Protein AF-A0A9E0YF60-F1 (afdb_monomer)

Radius of gyration: 13.96 Å; Cα contacts (8 Å, |Δi|>4): 276; chains: 1; bounding box: 31×28×38 Å

Structure (mmCIF, N/CA/C/O backbone):
data_AF-A0A9E0YF60-F1
#
_entry.id   AF-A0A9E0YF60-F1
#
loop_
_atom_site.group_PDB
_atom_site.id
_atom_site.type_symbol
_atom_site.label_atom_id
_atom_site.label_alt_id
_atom_site.label_comp_id
_atom_site.label_asym_id
_atom_site.label_entity_id
_atom_site.label_seq_id
_atom_site.pdbx_PDB_ins_code
_atom_site.Cartn_x
_atom_site.Cartn_y
_atom_site.Cartn_z
_atom_site.occupancy
_atom_site.B_iso_or_equiv
_atom_site.auth_seq_id
_atom_site.auth_comp_id
_atom_site.auth_asym_id
_atom_site.auth_atom_id
_atom_site.pdbx_PDB_model_num
ATOM 1 N N . MET A 1 1 ? -14.966 11.064 9.253 1.00 63.34 1 MET A N 1
ATOM 2 C CA . MET A 1 1 ? -14.346 10.489 8.038 1.00 63.34 1 MET A CA 1
ATOM 3 C C . MET A 1 1 ? -13.860 9.100 8.420 1.00 63.34 1 MET A C 1
ATOM 5 O O . MET A 1 1 ? -13.210 9.020 9.453 1.00 63.34 1 MET A O 1
ATOM 9 N N . SER A 1 2 ? -14.225 8.041 7.686 1.00 86.00 2 SER A N 1
ATOM 10 C CA . SER A 1 2 ? -13.851 6.658 8.055 1.00 86.00 2 SER A CA 1
ATOM 11 C C . SER A 1 2 ? -12.332 6.509 8.191 1.00 86.00 2 SER A C 1
ATOM 13 O O . SER A 1 2 ? -11.587 7.106 7.401 1.00 86.00 2 SER A O 1
ATOM 15 N N . VAL A 1 3 ? -11.879 5.724 9.174 1.00 89.25 3 VAL A N 1
ATOM 16 C CA . VAL A 1 3 ? -10.466 5.348 9.362 1.00 89.25 3 VAL A CA 1
ATOM 17 C C . VAL A 1 3 ? -9.889 4.782 8.071 1.00 89.25 3 VAL A C 1
ATOM 19 O O . VAL A 1 3 ? -8.776 5.128 7.691 1.00 89.25 3 VAL A O 1
ATOM 22 N N . TRP A 1 4 ? -10.674 4.019 7.320 1.00 87.56 4 TRP A N 1
ATOM 23 C CA . TRP A 1 4 ? -10.233 3.401 6.078 1.00 87.56 4 TRP A CA 1
ATOM 24 C C . TRP A 1 4 ? -9.909 4.394 4.965 1.00 87.56 4 TRP A C 1
ATOM 26 O O . TRP A 1 4 ? -8.954 4.191 4.219 1.00 87.56 4 TRP A O 1
ATOM 36 N N . ASN A 1 5 ? -10.627 5.517 4.891 1.00 87.31 5 ASN A N 1
ATOM 37 C CA . ASN A 1 5 ? -10.272 6.585 3.955 1.00 87.31 5 ASN A CA 1
ATOM 38 C C . ASN A 1 5 ? -8.946 7.245 4.345 1.00 87.31 5 ASN A C 1
ATOM 40 O O . ASN A 1 5 ? -8.146 7.576 3.473 1.00 87.31 5 ASN A O 1
ATOM 44 N N . GLN A 1 6 ? -8.700 7.416 5.645 1.00 90.88 6 GLN A N 1
ATOM 45 C CA . GLN A 1 6 ? -7.452 7.991 6.146 1.00 90.88 6 GLN A CA 1
ATOM 46 C C . GLN A 1 6 ? -6.277 7.032 5.931 1.00 90.88 6 GLN A C 1
ATOM 48 O O . GLN A 1 6 ? -5.216 7.459 5.480 1.00 90.88 6 GLN A O 1
ATOM 53 N N . VAL A 1 7 ? -6.491 5.735 6.173 1.00 91.00 7 VAL A N 1
ATOM 54 C CA . VAL A 1 7 ? -5.539 4.660 5.873 1.00 91.00 7 VAL A CA 1
ATOM 55 C C . VAL A 1 7 ? -5.183 4.661 4.392 1.00 91.00 7 VAL A C 1
ATOM 57 O O . VAL A 1 7 ? -4.004 4.681 4.053 1.00 91.00 7 VAL A O 1
ATOM 60 N N . LEU A 1 8 ? -6.187 4.697 3.511 1.00 89.12 8 LEU A N 1
ATOM 61 C CA . LEU A 1 8 ? -5.981 4.705 2.066 1.00 89.12 8 LEU A CA 1
ATOM 62 C C . LEU A 1 8 ? -5.173 5.928 1.616 1.00 89.12 8 LEU A C 1
ATOM 64 O O . LEU A 1 8 ? -4.225 5.789 0.849 1.00 89.12 8 LEU A O 1
ATOM 68 N N . GLN A 1 9 ? -5.525 7.119 2.103 1.00 89.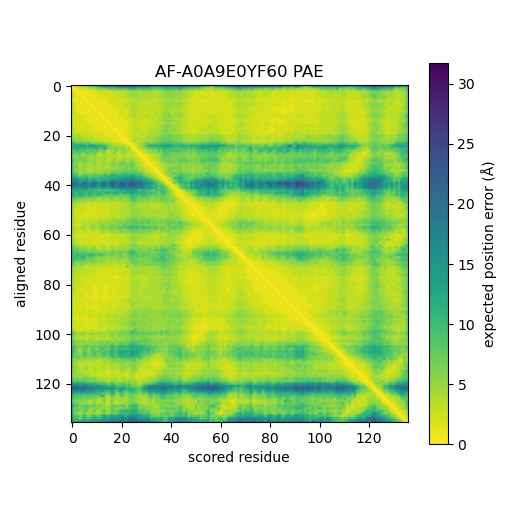50 9 GLN A N 1
ATOM 69 C CA . GLN A 1 9 ? -4.818 8.357 1.768 1.00 89.50 9 GLN A CA 1
ATOM 70 C C . GLN A 1 9 ? -3.368 8.345 2.258 1.00 89.50 9 GLN A C 1
ATOM 72 O O . GLN A 1 9 ? -2.470 8.728 1.509 1.00 89.50 9 GLN A O 1
ATOM 77 N N . ALA A 1 10 ? -3.135 7.900 3.495 1.00 92.38 10 ALA A N 1
ATOM 78 C CA . ALA A 1 10 ? -1.797 7.794 4.065 1.00 92.38 10 ALA A CA 1
ATOM 79 C C . ALA A 1 10 ? -0.946 6.772 3.300 1.00 92.38 10 ALA A C 1
ATOM 81 O O . ALA A 1 10 ? 0.174 7.093 2.911 1.00 92.38 10 ALA A O 1
ATOM 82 N N . ALA A 1 11 ? -1.499 5.590 3.012 1.00 91.88 11 ALA A N 1
ATOM 83 C CA . ALA A 1 11 ? -0.814 4.549 2.251 1.00 91.88 11 ALA A CA 1
ATOM 84 C C . ALA A 1 11 ? -0.485 4.999 0.825 1.00 91.88 11 ALA A C 1
ATOM 86 O O . ALA A 1 11 ? 0.607 4.746 0.324 1.00 91.88 11 ALA A O 1
ATOM 87 N N . HIS A 1 12 ? -1.406 5.717 0.182 1.00 89.56 12 HIS A N 1
ATOM 88 C CA . HIS A 1 12 ? -1.220 6.185 -1.186 1.00 89.56 12 HIS A CA 1
ATOM 89 C C . HIS A 1 12 ? -0.155 7.276 -1.266 1.00 89.56 12 HIS A C 1
ATOM 91 O O . HIS A 1 12 ? 0.723 7.204 -2.119 1.00 89.56 12 HIS A O 1
ATOM 97 N N . SER A 1 13 ? -0.182 8.239 -0.340 1.00 90.31 13 SER A N 1
ATOM 98 C CA . SER A 1 13 ? 0.870 9.254 -0.228 1.00 90.31 13 SER A CA 1
ATOM 99 C C . SER A 1 13 ? 2.232 8.607 0.027 1.00 90.31 13 SER A C 1
ATOM 101 O O . SER A 1 13 ? 3.187 8.889 -0.684 1.00 90.31 13 SER A O 1
ATOM 103 N N . ALA A 1 14 ? 2.299 7.679 0.985 1.00 92.44 14 ALA A N 1
ATOM 104 C CA . ALA A 1 14 ? 3.524 6.971 1.332 1.00 92.44 14 ALA A CA 1
ATOM 105 C C . ALA A 1 14 ? 4.101 6.166 0.158 1.00 92.44 14 ALA A C 1
ATOM 107 O O . ALA A 1 14 ? 5.320 6.103 0.003 1.00 92.44 14 ALA A O 1
ATOM 108 N N . LEU A 1 15 ? 3.239 5.558 -0.662 1.00 91.25 15 LEU A N 1
ATOM 109 C CA . LEU A 1 15 ? 3.657 4.850 -1.865 1.00 91.25 15 LEU A CA 1
ATOM 110 C C . LEU A 1 15 ? 4.188 5.816 -2.929 1.00 91.25 15 LEU A C 1
ATOM 112 O O . LEU A 1 15 ? 5.240 5.547 -3.494 1.00 91.25 15 LEU A O 1
ATOM 116 N N . ILE A 1 16 ? 3.512 6.942 -3.177 1.00 90.06 16 ILE A N 1
ATOM 117 C CA . ILE A 1 16 ? 3.999 7.971 -4.112 1.00 90.06 16 ILE A CA 1
ATOM 118 C C . ILE A 1 16 ? 5.386 8.464 -3.692 1.00 90.06 16 ILE A C 1
ATOM 120 O O . ILE A 1 16 ? 6.283 8.532 -4.528 1.00 90.06 16 ILE A O 1
ATOM 124 N N . ASP A 1 17 ? 5.576 8.769 -2.408 1.00 91.31 17 ASP A N 1
ATOM 125 C CA . ASP A 1 17 ? 6.857 9.248 -1.885 1.00 91.31 17 ASP A CA 1
ATOM 126 C C . ASP A 1 17 ? 7.956 8.188 -2.038 1.00 91.31 17 ASP A C 1
ATOM 128 O O . ASP A 1 17 ? 9.056 8.492 -2.497 1.00 91.31 17 ASP A O 1
ATOM 132 N N . GLU A 1 18 ? 7.653 6.926 -1.719 1.00 92.44 18 GLU A N 1
ATOM 133 C CA . GLU A 1 18 ? 8.595 5.819 -1.901 1.00 92.44 18 GLU A CA 1
ATOM 134 C C . GLU A 1 18 ? 8.973 5.615 -3.375 1.00 92.44 18 GLU A C 1
ATOM 136 O O . GLU A 1 18 ? 10.144 5.411 -3.689 1.00 92.44 18 GLU A O 1
ATOM 141 N N . LEU A 1 19 ? 8.004 5.694 -4.291 1.00 89.88 19 LEU A N 1
ATOM 142 C CA . LEU A 1 19 ? 8.259 5.542 -5.722 1.00 89.88 19 LEU A CA 1
ATOM 143 C C . LEU A 1 19 ? 9.036 6.737 -6.292 1.00 89.88 19 LEU A C 1
ATOM 145 O O . LEU A 1 19 ? 9.944 6.520 -7.087 1.00 89.88 19 LEU A O 1
ATOM 149 N N . ASN A 1 20 ? 8.748 7.967 -5.859 1.00 89.25 20 ASN A N 1
ATOM 150 C CA . ASN A 1 20 ? 9.496 9.164 -6.264 1.00 89.25 20 ASN A CA 1
ATOM 151 C C . ASN A 1 20 ? 10.959 9.110 -5.811 1.00 89.25 20 ASN A C 1
ATOM 153 O O . ASN A 1 20 ? 11.855 9.481 -6.564 1.00 89.25 20 ASN A O 1
ATOM 157 N N . GLU A 1 21 ? 11.221 8.645 -4.587 1.00 89.50 21 GLU A N 1
ATOM 158 C CA . GLU A 1 21 ? 12.592 8.503 -4.088 1.00 89.50 21 GLU A CA 1
ATOM 159 C C . GLU A 1 21 ? 13.349 7.370 -4.790 1.00 89.50 21 GLU A C 1
ATOM 161 O O . GLU A 1 21 ? 14.546 7.489 -5.056 1.00 89.50 21 GLU A O 1
ATOM 166 N N . ARG A 1 22 ? 12.660 6.267 -5.103 1.00 87.00 22 ARG A N 1
ATOM 167 C CA . ARG A 1 22 ? 13.263 5.095 -5.746 1.00 87.00 22 ARG A CA 1
ATOM 168 C C . ARG A 1 22 ? 13.495 5.284 -7.244 1.00 87.00 22 ARG A C 1
ATOM 170 O O . ARG A 1 22 ? 14.485 4.779 -7.774 1.00 87.00 22 ARG A O 1
ATOM 177 N N . PHE A 1 23 ? 12.600 6.004 -7.913 1.00 85.75 23 PHE A N 1
ATOM 178 C CA . PHE A 1 23 ? 12.590 6.214 -9.359 1.00 85.75 23 PHE A CA 1
ATOM 179 C C . PHE A 1 23 ? 12.567 7.714 -9.709 1.00 85.75 23 PHE A C 1
ATOM 181 O O . PHE A 1 23 ? 11.656 8.177 -10.391 1.00 85.75 23 PHE A O 1
ATOM 188 N N . PRO A 1 24 ? 13.573 8.503 -9.284 1.00 79.94 24 PRO A N 1
ATOM 189 C CA . PRO A 1 24 ? 13.528 9.966 -9.384 1.00 79.94 24 PRO A CA 1
ATOM 190 C C . PRO A 1 24 ? 13.572 10.502 -10.823 1.00 79.94 24 PRO A C 1
ATOM 192 O O . PRO A 1 24 ? 13.206 11.649 -11.066 1.00 79.94 24 PRO A O 1
ATOM 195 N N . ALA A 1 25 ? 14.052 9.697 -11.775 1.00 74.69 25 ALA A N 1
ATOM 196 C CA . ALA A 1 25 ? 14.119 10.056 -13.192 1.00 74.69 25 ALA A CA 1
ATOM 197 C C . ALA A 1 25 ? 12.871 9.628 -13.982 1.00 74.69 25 ALA A C 1
ATOM 199 O O . ALA A 1 25 ? 12.695 10.063 -15.120 1.00 74.69 25 ALA A O 1
ATOM 200 N N . ASP A 1 26 ? 12.028 8.769 -13.404 1.00 80.00 26 ASP A N 1
ATOM 201 C CA . ASP A 1 26 ? 10.882 8.192 -14.091 1.00 80.00 26 ASP A CA 1
ATOM 202 C C . ASP A 1 26 ? 9.618 9.008 -13.775 1.00 80.00 26 ASP A C 1
ATOM 204 O O . ASP A 1 26 ? 9.403 9.480 -12.656 1.00 80.00 26 ASP A O 1
ATOM 208 N N . LYS A 1 27 ? 8.754 9.200 -14.776 1.00 79.81 27 LYS A N 1
ATOM 209 C CA . LYS A 1 27 ? 7.525 9.976 -14.589 1.00 79.81 27 LYS A CA 1
ATOM 210 C C . LYS A 1 27 ? 6.466 9.106 -13.912 1.00 79.81 27 LYS A C 1
ATOM 212 O O . LYS A 1 27 ? 6.006 8.127 -14.504 1.00 79.81 27 LYS A O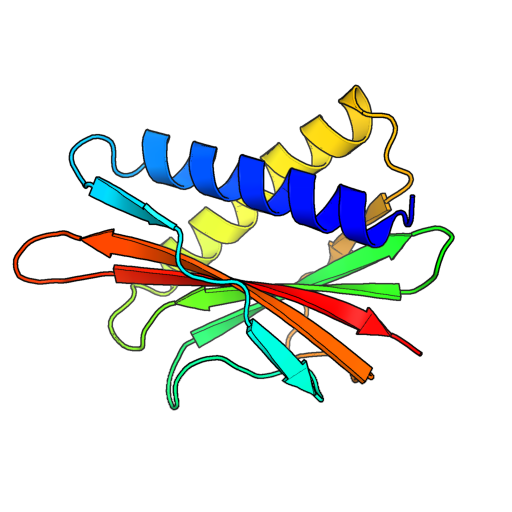 1
ATOM 217 N N . LEU A 1 28 ? 6.041 9.507 -12.712 1.00 81.56 28 LEU A N 1
ATOM 218 C CA . LEU A 1 28 ? 4.872 8.932 -12.046 1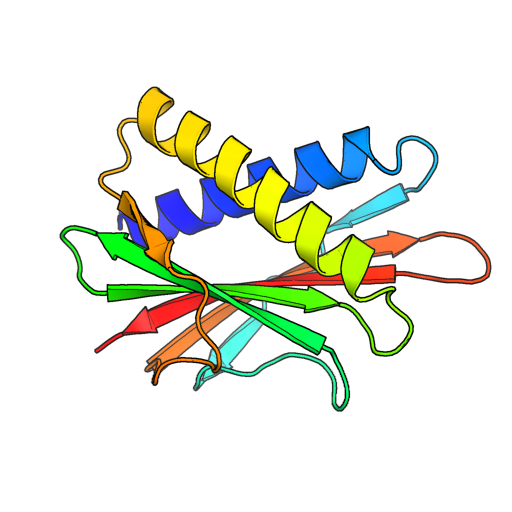.00 81.56 28 LEU A CA 1
ATOM 219 C C . LEU A 1 28 ? 3.578 9.503 -12.636 1.00 81.56 28 LEU A C 1
ATOM 221 O O . LEU A 1 28 ? 3.399 10.718 -12.738 1.00 81.56 28 LEU A O 1
ATOM 225 N N . GLU A 1 29 ? 2.645 8.624 -12.977 1.00 83.38 29 GLU A N 1
ATOM 226 C CA . GLU A 1 29 ? 1.296 8.971 -13.402 1.00 83.38 29 GLU A CA 1
ATOM 227 C C . GLU A 1 29 ? 0.273 8.304 -12.486 1.00 83.38 29 GLU A C 1
ATOM 229 O O . GLU A 1 29 ? 0.269 7.089 -12.296 1.00 83.38 29 GLU A O 1
ATOM 234 N N . LEU A 1 30 ? -0.615 9.117 -11.916 1.00 82.31 30 LEU A N 1
ATOM 235 C CA . LEU A 1 30 ? -1.716 8.634 -11.091 1.00 82.31 30 LEU A CA 1
ATOM 236 C C . LEU A 1 30 ? -2.870 8.233 -12.005 1.00 82.31 30 LEU A C 1
ATOM 238 O O . LEU A 1 30 ? -3.406 9.065 -12.742 1.00 82.31 30 LEU A O 1
ATOM 242 N N . GLY A 1 31 ? -3.254 6.962 -11.967 1.00 77.25 31 GLY A N 1
ATOM 243 C CA . GLY A 1 31 ? -4.439 6.497 -12.669 1.00 77.25 31 GLY A CA 1
ATOM 244 C C . GLY A 1 31 ? -5.715 6.728 -11.855 1.00 77.25 31 GLY A C 1
ATOM 245 O O . GLY A 1 31 ? -5.700 7.154 -10.699 1.00 77.25 31 GLY A O 1
ATOM 246 N N . LEU A 1 32 ? -6.858 6.434 -12.475 1.00 78.69 32 LEU A N 1
ATOM 247 C CA . LEU A 1 32 ? -8.157 6.591 -11.825 1.00 78.69 32 LEU A CA 1
ATOM 248 C C . LEU A 1 32 ? -8.403 5.477 -10.793 1.00 78.69 32 LEU A C 1
ATOM 250 O O . LEU A 1 32 ? -8.152 4.308 -11.104 1.00 78.69 32 LEU A O 1
ATOM 254 N N . PRO A 1 33 ? -8.953 5.803 -9.606 1.00 80.75 33 PRO A N 1
ATOM 255 C CA . PRO A 1 33 ? -9.362 4.804 -8.630 1.00 80.75 33 PRO A CA 1
ATOM 256 C C . PRO A 1 33 ? -10.353 3.798 -9.223 1.00 80.75 33 PRO A C 1
ATOM 258 O O . PRO A 1 33 ? -11.353 4.191 -9.827 1.00 80.75 33 PRO A O 1
ATOM 261 N N . LYS A 1 34 ? -10.123 2.504 -8.999 1.00 81.38 34 LYS A N 1
ATOM 262 C CA . LYS A 1 34 ? -11.028 1.426 -9.417 1.00 81.38 34 LYS A CA 1
ATOM 263 C C . LYS A 1 34 ? -11.625 0.764 -8.182 1.00 81.38 34 LYS A C 1
ATOM 265 O O . LYS A 1 34 ? -10.900 0.303 -7.305 1.00 81.38 34 LYS A O 1
ATOM 270 N N . ARG A 1 35 ? -12.954 0.709 -8.101 1.00 79.44 35 ARG A N 1
ATOM 271 C CA . ARG A 1 35 ? -13.659 -0.060 -7.066 1.00 79.44 35 ARG A CA 1
ATOM 272 C C . ARG A 1 35 ? -14.013 -1.419 -7.640 1.00 79.44 35 ARG A C 1
ATOM 274 O O . ARG A 1 35 ? -14.627 -1.477 -8.701 1.00 79.44 35 ARG A O 1
ATOM 281 N N . VAL A 1 36 ? -13.607 -2.479 -6.955 1.00 74.25 36 VAL A N 1
ATOM 282 C CA . VAL A 1 36 ? -13.824 -3.857 -7.400 1.00 74.25 36 VAL A CA 1
ATOM 283 C C . VAL A 1 36 ? -14.406 -4.657 -6.238 1.00 74.25 36 VAL A C 1
ATOM 285 O O . VAL A 1 36 ? -14.016 -4.457 -5.082 1.00 74.25 36 VAL A O 1
ATOM 288 N N . GLU A 1 37 ? -15.370 -5.525 -6.540 1.00 70.19 37 GLU A N 1
ATOM 289 C CA . GLU A 1 37 ? -15.893 -6.499 -5.582 1.00 70.19 37 GLU A CA 1
ATOM 290 C C . GLU A 1 37 ? -14.858 -7.598 -5.328 1.00 70.19 37 GLU A C 1
ATOM 292 O O . GLU A 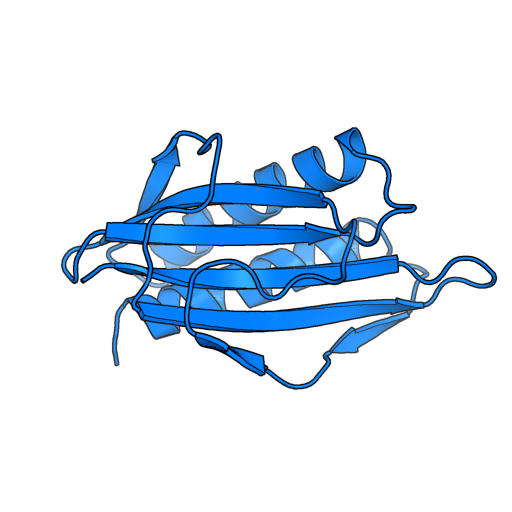1 37 ? -14.166 -8.050 -6.241 1.00 70.19 37 GLU A O 1
ATOM 297 N N . GLY A 1 38 ? -14.747 -8.041 -4.078 1.00 64.44 38 GLY A N 1
ATOM 298 C CA . GLY A 1 38 ? -13.736 -9.021 -3.700 1.00 64.44 38 GLY A CA 1
ATOM 299 C C . GLY A 1 38 ? -12.333 -8.425 -3.563 1.00 64.44 38 GLY A C 1
ATOM 300 O O . GLY A 1 38 ? -12.127 -7.210 -3.555 1.00 64.44 38 GLY A O 1
ATOM 301 N N . ALA A 1 39 ? -11.354 -9.308 -3.386 1.00 57.66 39 ALA A N 1
ATOM 302 C CA . ALA A 1 39 ? -10.016 -8.954 -2.920 1.00 57.66 39 ALA A CA 1
ATOM 303 C C . ALA A 1 39 ? -8.944 -8.898 -4.028 1.00 57.66 39 ALA A C 1
ATOM 305 O O . ALA A 1 39 ? -7.789 -8.569 -3.755 1.00 57.66 39 ALA A O 1
ATOM 306 N N . VAL A 1 40 ? -9.308 -9.213 -5.279 1.00 62.19 40 VAL A N 1
ATOM 307 C CA . VAL A 1 40 ? -8.369 -9.312 -6.405 1.00 62.19 40 VAL A CA 1
ATOM 308 C C . VAL A 1 40 ? -8.907 -8.529 -7.603 1.00 62.19 40 VAL A C 1
ATOM 310 O O . VAL A 1 40 ? -9.904 -8.909 -8.203 1.00 62.19 40 VAL A O 1
ATOM 313 N N . GLY A 1 41 ? -8.236 -7.426 -7.942 1.00 55.47 41 GLY A N 1
ATOM 314 C CA . GLY A 1 41 ? -8.492 -6.611 -9.137 1.00 55.47 41 GLY A CA 1
ATOM 315 C C . GLY A 1 41 ? -7.223 -6.317 -9.943 1.00 55.47 41 GLY A C 1
ATOM 316 O O . GLY A 1 41 ? -7.235 -5.429 -10.791 1.00 55.47 41 GLY A O 1
ATOM 317 N N . ALA A 1 42 ? -6.134 -7.036 -9.656 1.00 60.41 42 ALA A N 1
ATOM 318 C CA . ALA A 1 42 ? -4.890 -6.926 -10.404 1.00 60.41 42 ALA A CA 1
ATOM 319 C C . ALA A 1 42 ? -5.021 -7.641 -11.761 1.00 60.41 42 ALA A C 1
ATOM 321 O O . ALA A 1 42 ? -5.812 -8.576 -11.905 1.00 60.41 42 ALA A O 1
ATOM 322 N N . GLU A 1 43 ? -4.252 -7.195 -12.754 1.00 65.50 43 GLU A N 1
ATOM 323 C CA . GLU A 1 43 ? -4.163 -7.835 -14.071 1.00 65.50 43 GLU A CA 1
ATOM 324 C C . GLU A 1 43 ? -3.934 -9.355 -13.944 1.00 65.50 43 GLU A C 1
ATOM 326 O O . GLU A 1 43 ? -3.269 -9.825 -13.019 1.00 65.50 43 GLU A O 1
ATOM 331 N N . SER A 1 44 ? -4.474 -10.151 -14.873 1.00 65.00 44 SER A N 1
ATOM 332 C CA . SER A 1 44 ? -4.231 -11.598 -14.880 1.00 65.00 44 SER A CA 1
ATOM 333 C C . SER A 1 44 ? -2.726 -11.884 -14.948 1.00 65.00 44 SER A C 1
ATOM 335 O O . SER A 1 44 ? -2.059 -11.493 -15.901 1.00 65.00 44 SER A O 1
ATOM 337 N N . GLY A 1 45 ? -2.191 -12.582 -13.943 1.00 71.19 45 GLY A N 1
ATOM 338 C CA . GLY A 1 45 ? -0.755 -12.866 -13.821 1.00 71.19 45 GLY A CA 1
ATOM 339 C C . GLY A 1 45 ? 0.052 -11.810 -13.055 1.00 71.19 45 GLY A C 1
ATOM 340 O O . GLY A 1 45 ? 1.252 -12.003 -12.854 1.00 71.19 45 GLY A O 1
ATOM 341 N N . ALA A 1 46 ? -0.579 -10.731 -12.584 1.00 77.00 46 ALA A N 1
ATOM 342 C CA . ALA A 1 46 ? 0.047 -9.778 -11.678 1.00 77.00 46 ALA A CA 1
ATOM 343 C C . ALA A 1 46 ? 0.370 -10.436 -10.333 1.00 77.00 46 ALA A C 1
ATOM 345 O O . ALA A 1 46 ? -0.413 -11.213 -9.775 1.00 77.00 46 ALA A O 1
ATOM 346 N N . ARG A 1 47 ? 1.532 -10.092 -9.778 1.00 80.56 47 ARG A N 1
ATOM 347 C CA . ARG A 1 47 ? 1.902 -10.527 -8.433 1.00 80.56 47 ARG A CA 1
ATOM 348 C C . ARG A 1 47 ? 1.304 -9.556 -7.431 1.00 80.56 47 ARG A C 1
ATOM 350 O O . ARG A 1 47 ? 1.544 -8.358 -7.534 1.00 80.56 47 ARG A O 1
ATOM 357 N N . VAL A 1 48 ? 0.581 -10.084 -6.447 1.00 85.94 48 VAL A N 1
ATOM 358 C CA . VAL A 1 48 ? -0.052 -9.299 -5.382 1.00 85.94 48 VAL A CA 1
ATOM 359 C C . VAL A 1 48 ? 0.538 -9.697 -4.036 1.00 85.94 48 VAL A C 1
ATOM 361 O O . VAL A 1 48 ? 0.645 -10.882 -3.721 1.00 85.94 48 VAL A O 1
ATOM 364 N N . LEU A 1 49 ? 0.939 -8.703 -3.252 1.00 89.62 49 LEU A N 1
ATOM 365 C CA . LEU A 1 49 ? 1.410 -8.852 -1.883 1.00 89.62 49 LEU A CA 1
ATOM 366 C C . LEU A 1 49 ? 0.376 -8.261 -0.933 1.00 89.62 49 LEU A C 1
ATOM 368 O O . LEU A 1 49 ? -0.158 -7.189 -1.203 1.00 89.62 49 LEU A O 1
ATOM 372 N N . PHE A 1 50 ? 0.125 -8.935 0.187 1.00 88.75 50 PHE A N 1
ATOM 373 C CA . PHE A 1 50 ? -0.912 -8.549 1.139 1.00 88.75 50 PHE A CA 1
ATOM 374 C C . PHE A 1 50 ? -0.327 -8.290 2.526 1.00 88.75 50 PHE A C 1
ATOM 376 O O . PHE A 1 50 ? 0.581 -8.989 2.989 1.00 88.75 50 PHE A O 1
ATOM 383 N N . ARG A 1 51 ? -0.886 -7.301 3.218 1.00 91.81 51 ARG A N 1
ATOM 384 C CA . ARG A 1 51 ? -0.536 -6.931 4.587 1.00 91.81 51 ARG A CA 1
ATOM 385 C C . ARG A 1 51 ? -1.811 -6.690 5.381 1.00 91.81 51 ARG A C 1
ATOM 387 O O . ARG A 1 51 ? -2.671 -5.934 4.945 1.00 91.81 51 ARG A O 1
ATOM 394 N N . GLU A 1 52 ? -1.925 -7.314 6.545 1.00 92.12 52 GLU A N 1
ATOM 395 C CA . GLU A 1 52 ? -3.049 -7.073 7.451 1.00 92.12 52 GLU A CA 1
ATOM 396 C C . GLU A 1 52 ? -3.067 -5.611 7.924 1.00 92.12 52 GLU A C 1
ATOM 398 O O . GLU A 1 52 ? -2.012 -5.037 8.204 1.00 92.12 52 GLU A O 1
ATOM 403 N N . VAL A 1 53 ? -4.259 -5.024 8.046 1.00 91.31 53 VAL A N 1
ATOM 404 C CA . VAL A 1 53 ? -4.478 -3.715 8.672 1.00 91.31 53 VAL A CA 1
ATOM 405 C C . VAL A 1 53 ? -5.553 -3.863 9.742 1.00 91.31 53 VAL A C 1
ATOM 407 O O . VAL A 1 53 ? -6.658 -4.327 9.467 1.00 91.31 53 VAL A O 1
ATOM 410 N N . LYS A 1 54 ? -5.242 -3.454 10.969 1.00 91.00 54 LYS A N 1
ATOM 411 C CA . LYS A 1 54 ? -6.172 -3.471 12.103 1.00 91.00 54 LYS A CA 1
ATOM 412 C C . LYS A 1 54 ? -6.613 -2.053 12.412 1.00 91.00 54 LYS A C 1
ATOM 414 O O . LYS A 1 54 ? -5.761 -1.172 12.484 1.00 91.00 54 LYS A O 1
ATOM 419 N N . SER A 1 55 ? -7.907 -1.850 12.630 1.00 90.81 55 SER A N 1
ATOM 420 C CA . SER A 1 55 ? -8.469 -0.588 13.114 1.00 90.81 55 SER A CA 1
ATOM 421 C C . SER A 1 55 ? -9.626 -0.835 14.083 1.00 90.81 55 SER A C 1
ATOM 423 O O . SER A 1 55 ? -10.118 -1.960 14.206 1.00 90.81 55 SER A O 1
ATOM 425 N N . ASN A 1 56 ? -10.096 0.226 14.738 1.00 87.06 56 ASN A N 1
ATOM 426 C CA . ASN A 1 56 ? -11.318 0.189 15.545 1.00 87.06 56 ASN A CA 1
ATOM 427 C C . ASN A 1 56 ? -12.602 -0.050 14.717 1.00 87.06 56 ASN A C 1
ATOM 429 O O . ASN A 1 56 ? -13.596 -0.521 15.264 1.00 87.06 56 ASN A O 1
ATOM 433 N N . GLU A 1 57 ? -12.576 0.222 13.408 1.00 87.38 57 GLU A N 1
ATOM 434 C CA . GLU A 1 57 ? -13.673 -0.019 12.461 1.00 87.38 57 GLU A CA 1
ATOM 435 C C . GLU A 1 57 ? -13.670 -1.463 11.916 1.00 87.38 57 GLU A C 1
ATOM 437 O O . GLU A 1 57 ? -14.547 -1.823 11.132 1.00 87.38 57 GLU A O 1
ATOM 442 N N . GLY A 1 58 ? -12.705 -2.298 12.322 1.00 84.25 58 GLY A N 1
ATOM 443 C CA . GLY A 1 58 ? -12.612 -3.712 11.958 1.00 84.25 58 GLY A CA 1
ATOM 444 C C . GLY A 1 58 ? -11.270 -4.107 11.342 1.00 84.25 58 GLY A C 1
ATOM 445 O O . GLY A 1 58 ? -10.296 -3.346 11.337 1.00 84.25 58 GLY A O 1
ATOM 446 N N . ALA A 1 59 ? -11.223 -5.332 10.816 1.00 84.25 59 ALA A N 1
ATOM 447 C CA . ALA A 1 59 ? -10.069 -5.845 10.091 1.00 84.25 59 ALA A CA 1
ATOM 448 C C . ALA A 1 59 ? -10.141 -5.464 8.607 1.00 84.25 59 ALA A C 1
ATOM 450 O O . ALA A 1 59 ? -11.192 -5.518 7.966 1.00 84.25 59 ALA A O 1
ATOM 451 N N . GLY A 1 60 ? -8.990 -5.116 8.055 1.00 88.38 60 GLY A N 1
ATOM 452 C CA . GLY A 1 60 ? -8.797 -4.855 6.642 1.00 88.38 60 GLY A CA 1
ATOM 453 C C . GLY A 1 60 ? -7.450 -5.391 6.188 1.00 88.38 60 GLY A C 1
ATOM 454 O O . GLY A 1 60 ? -6.714 -6.047 6.932 1.00 88.38 60 GLY A O 1
ATOM 455 N N . PHE A 1 61 ? -7.110 -5.104 4.945 1.00 89.06 61 PHE A N 1
ATOM 456 C CA . PHE A 1 61 ? -5.800 -5.417 4.406 1.00 89.06 61 PHE A CA 1
ATOM 457 C C . PHE A 1 61 ? -5.387 -4.382 3.376 1.00 89.06 61 PHE A C 1
ATOM 459 O O . PHE A 1 61 ? -6.210 -3.826 2.651 1.00 89.06 61 PHE A O 1
ATOM 466 N N . LEU A 1 62 ? -4.084 -4.172 3.286 1.00 89.88 62 LEU A N 1
ATOM 467 C CA . LEU A 1 62 ? -3.448 -3.485 2.183 1.00 89.88 62 LEU A CA 1
ATOM 468 C C . LEU A 1 62 ? -2.953 -4.539 1.193 1.00 89.88 62 LEU A C 1
ATOM 470 O O . LEU A 1 62 ? -2.343 -5.533 1.589 1.00 89.88 62 LEU A O 1
ATOM 474 N N . ALA A 1 63 ? -3.208 -4.318 -0.085 1.00 88.50 63 ALA A N 1
ATOM 475 C CA . ALA A 1 63 ? -2.642 -5.084 -1.177 1.00 88.50 63 ALA A CA 1
ATOM 476 C C . ALA A 1 63 ? -1.751 -4.169 -2.021 1.00 88.50 63 ALA A C 1
ATOM 478 O O . ALA A 1 63 ? -2.091 -3.016 -2.265 1.00 88.50 63 ALA A O 1
ATOM 479 N N . LEU A 1 64 ? -0.617 -4.678 -2.480 1.00 89.06 64 LEU A N 1
ATOM 480 C CA . LEU A 1 64 ? 0.204 -4.030 -3.495 1.00 89.06 64 LEU A CA 1
ATOM 481 C C . LEU A 1 64 ? 0.421 -5.030 -4.619 1.00 89.06 64 LEU A C 1
ATOM 483 O O . LEU A 1 64 ? 0.949 -6.118 -4.378 1.00 89.06 64 LEU A O 1
ATOM 487 N N . SER A 1 65 ? 0.024 -4.675 -5.833 1.00 86.94 65 SER A N 1
ATOM 488 C CA . SER A 1 65 ? 0.283 -5.471 -7.021 1.00 86.94 65 SER A CA 1
ATOM 489 C C . SER A 1 65 ? 1.252 -4.788 -7.967 1.00 86.94 65 SER A C 1
ATOM 491 O O . SER A 1 65 ? 1.178 -3.582 -8.185 1.00 86.94 65 SER A O 1
ATOM 493 N N . GLY A 1 66 ? 2.132 -5.593 -8.554 1.00 83.50 66 GLY A N 1
ATOM 494 C CA . GLY A 1 66 ? 2.969 -5.209 -9.684 1.00 83.50 66 GLY A CA 1
ATOM 495 C C . GLY A 1 66 ? 2.587 -6.003 -10.929 1.00 83.50 66 GLY A C 1
ATOM 496 O O . GLY A 1 66 ? 2.065 -7.119 -10.820 1.00 83.50 66 GLY A O 1
ATOM 497 N N . ASN A 1 67 ? 2.878 -5.454 -12.109 1.00 78.81 67 ASN A N 1
ATOM 498 C CA . ASN A 1 67 ? 2.714 -6.177 -13.372 1.00 78.81 67 ASN A CA 1
ATOM 499 C C . ASN A 1 67 ? 3.528 -7.494 -13.399 1.00 78.81 67 ASN A C 1
ATOM 501 O O . ASN A 1 67 ? 4.436 -7.714 -12.594 1.00 78.81 67 ASN A O 1
ATOM 505 N N . ALA A 1 68 ? 3.229 -8.387 -14.346 1.00 73.75 68 ALA A N 1
ATOM 506 C CA . ALA A 1 68 ? 3.871 -9.707 -14.421 1.00 73.75 68 ALA A CA 1
ATOM 507 C C . ALA A 1 68 ? 5.400 -9.658 -14.648 1.00 73.75 68 ALA A C 1
ATOM 509 O O . ALA A 1 68 ? 6.104 -10.619 -14.339 1.00 73.75 68 ALA A O 1
ATOM 510 N N . LYS A 1 69 ? 5.920 -8.549 -15.190 1.00 75.50 69 LYS A N 1
ATOM 511 C CA . LYS A 1 69 ? 7.351 -8.346 -15.473 1.00 75.50 69 LYS A CA 1
ATOM 512 C C . LYS A 1 69 ? 8.123 -7.793 -14.266 1.00 75.50 69 LYS A C 1
ATOM 514 O O . LYS A 1 69 ? 9.350 -7.722 -14.312 1.00 75.50 69 LYS A O 1
ATOM 519 N N . GLN A 1 70 ? 7.422 -7.402 -13.203 1.00 76.62 70 GLN A N 1
ATOM 520 C CA . GLN A 1 70 ? 7.989 -6.742 -12.036 1.00 76.62 70 GLN A CA 1
ATOM 521 C C . GLN A 1 70 ? 8.903 -7.680 -11.239 1.00 76.62 70 GLN A C 1
ATOM 523 O O . GLN A 1 70 ? 8.544 -8.823 -10.940 1.00 76.62 70 GLN A O 1
ATOM 528 N N . ASN A 1 71 ? 10.070 -7.180 -10.817 1.00 83.06 71 ASN A N 1
ATOM 529 C CA . ASN A 1 71 ? 10.953 -7.952 -9.947 1.00 83.06 71 ASN A CA 1
ATOM 530 C C . ASN A 1 71 ? 10.255 -8.212 -8.588 1.00 83.06 71 ASN A C 1
ATOM 532 O O . ASN A 1 71 ? 9.862 -7.260 -7.907 1.00 83.06 71 ASN A O 1
ATOM 536 N N . PRO A 1 72 ? 10.123 -9.478 -8.146 1.00 82.69 72 PRO A N 1
ATOM 537 C CA . PRO A 1 72 ? 9.421 -9.819 -6.907 1.00 82.69 72 PRO A CA 1
ATOM 538 C C . PRO A 1 72 ? 10.042 -9.218 -5.648 1.00 82.69 72 PRO A C 1
ATOM 540 O O . PRO A 1 72 ? 9.325 -8.827 -4.729 1.00 82.69 72 PRO A O 1
ATOM 543 N N . HIS A 1 73 ? 11.374 -9.152 -5.605 1.00 86.44 73 HIS A N 1
ATOM 544 C CA . HIS A 1 73 ? 12.103 -8.584 -4.476 1.00 86.44 73 HIS A CA 1
ATOM 545 C C . HIS A 1 73 ? 11.929 -7.070 -4.416 1.00 86.44 73 HIS A C 1
ATOM 547 O O . HIS A 1 73 ? 11.788 -6.514 -3.332 1.00 86.44 73 HIS A O 1
ATOM 553 N N . GLU A 1 74 ? 11.878 -6.412 -5.575 1.00 87.12 74 GLU A N 1
ATOM 554 C CA . GLU A 1 74 ? 11.586 -4.984 -5.653 1.00 87.12 74 GLU A CA 1
ATOM 555 C C . GLU A 1 74 ? 10.174 -4.674 -5.159 1.00 87.12 74 GLU A C 1
ATOM 557 O O . GLU A 1 74 ? 10.009 -3.790 -4.325 1.00 87.12 74 GLU A O 1
ATOM 562 N N . LEU A 1 75 ? 9.171 -5.436 -5.604 1.00 87.50 75 LEU A N 1
ATOM 563 C CA . LEU A 1 75 ? 7.789 -5.250 -5.159 1.00 87.50 75 LEU A CA 1
ATOM 564 C C . LEU A 1 75 ? 7.646 -5.435 -3.638 1.00 87.50 75 LEU A C 1
ATOM 566 O O . LEU A 1 75 ? 6.952 -4.662 -2.979 1.00 87.50 75 LEU A O 1
ATOM 5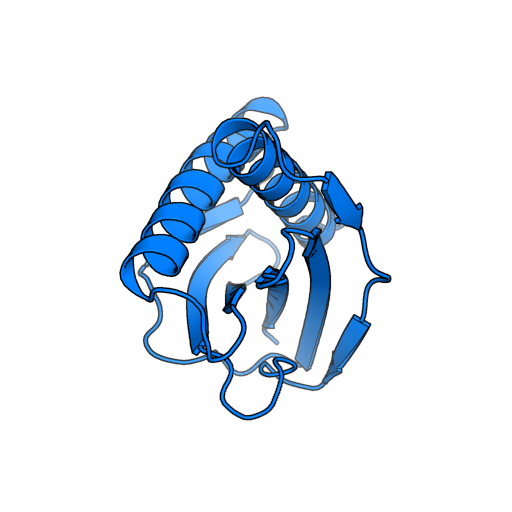70 N N . ALA A 1 76 ? 8.324 -6.438 -3.071 1.00 89.69 76 ALA A N 1
ATOM 571 C CA . ALA A 1 76 ? 8.327 -6.676 -1.631 1.00 89.69 76 ALA A CA 1
ATOM 572 C C . ALA A 1 76 ? 9.016 -5.547 -0.851 1.00 89.69 76 ALA A C 1
ATOM 574 O O . ALA A 1 76 ? 8.493 -5.118 0.178 1.00 89.69 76 ALA A O 1
ATOM 575 N N . ASP A 1 77 ? 10.149 -5.041 -1.345 1.00 91.81 77 ASP A N 1
ATOM 576 C CA . ASP A 1 77 ? 10.862 -3.919 -0.726 1.00 91.81 77 ASP A CA 1
ATOM 577 C C . ASP A 1 77 ? 10.031 -2.625 -0.773 1.00 91.81 77 ASP A C 1
ATOM 579 O O . ASP A 1 77 ? 9.905 -1.942 0.244 1.00 91.81 77 ASP A O 1
ATOM 583 N N . VAL A 1 78 ? 9.383 -2.332 -1.910 1.00 91.06 78 VAL A N 1
ATOM 584 C CA . VAL A 1 78 ? 8.446 -1.201 -2.043 1.00 91.06 78 VAL A CA 1
ATOM 585 C C . VAL A 1 78 ? 7.307 -1.321 -1.029 1.00 91.06 78 VAL A C 1
ATOM 587 O O . VAL A 1 78 ? 7.029 -0.356 -0.320 1.00 91.06 78 VAL A O 1
ATOM 590 N N . LEU A 1 79 ? 6.686 -2.501 -0.884 1.00 91.06 79 LEU A N 1
ATOM 591 C CA . LEU A 1 79 ? 5.623 -2.699 0.108 1.00 91.06 79 LEU A CA 1
ATOM 592 C C . LEU A 1 79 ? 6.122 -2.455 1.538 1.00 91.06 79 LEU A C 1
ATOM 594 O O . LEU A 1 79 ? 5.449 -1.779 2.313 1.00 91.06 79 LEU A O 1
ATOM 598 N N . VAL A 1 80 ? 7.277 -3.012 1.911 1.00 92.31 80 VAL A N 1
ATOM 599 C CA . VAL A 1 80 ? 7.829 -2.856 3.267 1.00 92.31 80 VAL A CA 1
ATOM 600 C C . VAL A 1 80 ? 8.092 -1.384 3.578 1.00 92.31 80 VAL A C 1
ATOM 602 O O . VAL A 1 80 ? 7.680 -0.901 4.634 1.00 92.31 80 VAL A O 1
ATOM 605 N N . LYS A 1 81 ? 8.723 -0.650 2.660 1.00 94.12 81 LYS A N 1
ATOM 606 C CA . LYS A 1 81 ? 9.029 0.769 2.866 1.00 94.12 81 LYS A CA 1
ATOM 607 C C . LYS A 1 81 ? 7.779 1.645 2.857 1.00 94.12 81 LYS A C 1
ATOM 609 O O . LYS A 1 81 ? 7.651 2.511 3.725 1.00 94.12 81 LYS A O 1
ATOM 614 N N . ALA A 1 82 ? 6.823 1.371 1.968 1.00 92.38 82 ALA A N 1
ATOM 615 C CA . ALA A 1 82 ? 5.529 2.047 1.956 1.00 92.38 82 ALA A CA 1
ATOM 616 C C . ALA A 1 82 ? 4.772 1.832 3.278 1.00 92.38 82 ALA A C 1
ATOM 618 O O . ALA A 1 82 ? 4.264 2.795 3.847 1.00 92.38 82 ALA A O 1
ATOM 619 N N . VAL A 1 83 ? 4.762 0.612 3.829 1.00 93.69 83 VAL A N 1
ATOM 620 C CA . VAL A 1 83 ? 4.169 0.314 5.148 1.00 93.69 83 VAL A CA 1
ATOM 621 C C . VAL A 1 83 ? 4.835 1.137 6.250 1.00 93.69 83 VAL A C 1
ATOM 623 O O . VAL A 1 83 ? 4.140 1.829 6.990 1.00 93.69 83 VAL A O 1
ATOM 626 N N . VAL A 1 84 ? 6.169 1.148 6.322 1.00 94.50 84 VAL A N 1
ATOM 627 C CA . VAL A 1 84 ? 6.908 1.916 7.342 1.00 94.50 84 VAL A CA 1
ATOM 628 C C . VAL A 1 84 ? 6.602 3.415 7.256 1.00 94.50 84 VAL A C 1
ATOM 630 O O . VAL A 1 84 ? 6.414 4.069 8.283 1.00 94.50 84 VAL A O 1
ATOM 633 N N . ARG A 1 85 ? 6.537 3.981 6.045 1.00 95.00 85 ARG A N 1
ATOM 634 C CA . ARG A 1 85 ? 6.140 5.384 5.833 1.00 95.00 85 ARG A CA 1
ATOM 635 C C . ARG A 1 85 ? 4.693 5.626 6.250 1.00 95.00 85 ARG A C 1
ATOM 637 O O . ARG A 1 85 ? 4.411 6.587 6.958 1.00 95.00 85 ARG A O 1
ATOM 644 N N . THR A 1 86 ? 3.794 4.720 5.889 1.00 94.75 86 THR A N 1
ATOM 645 C CA . THR A 1 86 ? 2.373 4.816 6.236 1.00 94.75 86 THR A CA 1
ATOM 646 C C . THR A 1 86 ? 2.156 4.784 7.751 1.00 94.75 86 THR A C 1
ATOM 648 O O . THR A 1 86 ? 1.370 5.565 8.274 1.00 94.75 86 THR A O 1
ATOM 651 N N . GLU A 1 87 ? 2.887 3.949 8.493 1.00 94.44 87 GLU A N 1
ATOM 652 C CA . GLU A 1 87 ? 2.813 3.925 9.961 1.00 94.44 87 GLU A CA 1
ATOM 653 C C . GLU A 1 87 ? 3.300 5.222 10.607 1.00 94.44 87 GLU A C 1
ATOM 655 O O . GLU A 1 87 ? 2.778 5.635 11.648 1.00 94.44 87 GLU A O 1
ATOM 660 N N . LYS A 1 88 ? 4.288 5.893 10.003 1.00 95.25 88 LYS A N 1
ATOM 661 C CA . LYS A 1 88 ? 4.686 7.238 10.441 1.00 95.25 88 LYS A CA 1
ATOM 662 C C . LYS A 1 88 ? 3.535 8.220 10.236 1.00 95.25 88 LYS A C 1
ATOM 664 O O . LYS A 1 88 ? 3.213 8.958 11.166 1.00 95.25 88 LYS A O 1
ATOM 669 N N . GLU A 1 89 ? 2.866 8.169 9.085 1.00 94.25 89 GLU A N 1
ATOM 670 C CA . GLU A 1 89 ? 1.683 8.992 8.816 1.00 94.25 89 GLU A CA 1
ATOM 671 C C . GLU A 1 89 ? 0.532 8.688 9.783 1.00 94.25 89 GLU A C 1
ATOM 673 O O . GLU A 1 89 ? -0.118 9.620 10.254 1.00 94.25 89 GLU A O 1
ATOM 678 N N . PHE A 1 90 ? 0.312 7.423 10.162 1.00 94.62 90 PHE A N 1
ATOM 679 C CA . PHE A 1 90 ? -0.694 7.073 11.171 1.00 94.62 90 PHE A CA 1
ATOM 680 C C . PHE A 1 90 ? -0.415 7.758 12.507 1.00 94.62 90 PHE A C 1
ATOM 682 O O . PHE A 1 90 ? -1.322 8.336 13.103 1.00 94.62 90 PHE A O 1
ATOM 689 N N . LYS A 1 91 ? 0.848 7.770 12.951 1.00 94.19 91 LYS A N 1
ATOM 690 C CA . LYS A 1 91 ? 1.255 8.445 14.192 1.00 94.19 91 LYS A CA 1
ATOM 691 C C . LYS A 1 91 ? 1.095 9.963 14.106 1.00 94.19 91 LYS A C 1
ATOM 693 O O . LYS A 1 91 ? 0.553 10.564 15.030 1.00 94.19 91 LYS A O 1
ATOM 698 N N . ILE A 1 92 ? 1.535 10.579 13.006 1.00 93.62 92 ILE A N 1
ATOM 699 C CA . ILE A 1 92 ? 1.475 12.038 12.803 1.00 93.62 92 ILE A CA 1
ATOM 700 C C . ILE A 1 92 ? 0.020 12.516 12.736 1.00 93.62 92 ILE A C 1
ATOM 702 O O . ILE A 1 92 ? -0.356 13.484 13.396 1.00 93.62 92 ILE A O 1
ATOM 706 N N . ARG A 1 93 ? -0.810 11.812 11.961 1.00 92.12 93 ARG A N 1
ATOM 707 C CA . ARG A 1 93 ? -2.212 12.170 11.704 1.00 92.12 93 ARG A CA 1
ATOM 708 C C . ARG A 1 93 ? -3.184 11.606 12.743 1.00 92.12 93 ARG A C 1
ATOM 710 O O . ARG A 1 93 ? -4.375 11.880 12.649 1.00 92.12 93 ARG A O 1
ATOM 717 N N . LYS A 1 94 ? -2.690 10.852 13.734 1.00 94.31 94 LYS A N 1
ATOM 718 C CA . LYS A 1 94 ? -3.487 10.156 14.762 1.00 94.31 94 LYS A CA 1
ATOM 719 C C . LYS A 1 94 ? -4.561 9.237 14.157 1.00 94.31 94 LYS A C 1
ATOM 721 O O . LYS A 1 94 ? -5.700 9.216 14.616 1.00 94.31 94 LYS A O 1
ATOM 726 N N . ILE A 1 95 ? -4.196 8.494 13.113 1.00 93.12 95 ILE A N 1
ATOM 727 C CA . ILE A 1 95 ? -5.066 7.492 12.487 1.00 93.12 95 ILE A CA 1
ATOM 728 C C . ILE A 1 95 ? -5.047 6.244 13.371 1.00 93.12 95 ILE A C 1
ATOM 730 O O . ILE A 1 95 ? -3.982 5.679 13.614 1.00 93.12 95 ILE A O 1
ATOM 734 N N . ASP A 1 96 ? -6.220 5.818 13.842 1.00 93.62 96 ASP A N 1
ATOM 735 C CA . ASP A 1 96 ? -6.390 4.631 14.690 1.00 93.62 96 ASP A CA 1
ATOM 736 C C . ASP A 1 96 ? -6.338 3.338 13.859 1.00 93.62 96 ASP A C 1
ATOM 738 O O . ASP A 1 96 ? -7.340 2.653 13.640 1.00 93.62 96 ASP A O 1
ATOM 742 N N . ALA A 1 97 ? -5.154 3.059 13.315 1.00 92.62 97 ALA A N 1
ATOM 743 C CA . ALA A 1 97 ? -4.861 1.861 12.551 1.00 92.62 97 ALA A CA 1
ATOM 744 C C . ALA A 1 97 ? -3.417 1.392 12.775 1.00 92.62 97 ALA A C 1
ATOM 746 O O . ALA A 1 97 ? -2.531 2.169 13.129 1.00 92.62 97 ALA A O 1
ATOM 747 N N . SER A 1 98 ? -3.165 0.106 12.543 1.00 93.94 98 SER A N 1
ATOM 748 C CA . SER A 1 98 ? -1.823 -0.489 12.585 1.00 93.94 98 SER A CA 1
ATOM 749 C C . SER A 1 98 ? -1.687 -1.595 11.546 1.00 93.94 98 SER A C 1
ATOM 751 O O . SER A 1 98 ? -2.673 -2.258 11.213 1.00 93.94 98 SER A O 1
ATOM 753 N N . PHE A 1 99 ? -0.477 -1.805 11.024 1.00 93.44 99 PHE A N 1
ATOM 754 C CA . PHE A 1 99 ? -0.224 -2.959 10.168 1.00 93.44 99 PHE A CA 1
ATOM 755 C C . PHE A 1 99 ? 0.073 -4.201 11.006 1.00 93.44 99 PHE A C 1
ATOM 757 O O . PHE A 1 99 ? 0.702 -4.142 12.061 1.00 93.44 99 PHE A O 1
ATOM 764 N N . GLY A 1 100 ? -0.401 -5.344 10.519 1.00 89.88 100 GLY A N 1
ATOM 765 C CA . GLY A 1 100 ? -0.146 -6.656 11.094 1.00 89.88 100 GLY A CA 1
ATOM 766 C C . GLY A 1 100 ? 0.854 -7.475 10.277 1.00 89.88 100 GLY A C 1
ATOM 767 O O . GLY A 1 100 ? 1.764 -6.962 9.614 1.00 89.88 100 GLY A O 1
ATOM 768 N N . ASN A 1 101 ? 0.682 -8.793 10.320 1.00 90.19 101 ASN A N 1
ATOM 769 C CA . ASN A 1 101 ? 1.566 -9.713 9.612 1.00 90.19 101 ASN A CA 1
ATOM 770 C C . ASN A 1 101 ? 1.349 -9.645 8.086 1.00 90.19 101 ASN A C 1
ATOM 772 O O . ASN A 1 101 ? 0.274 -9.244 7.621 1.00 90.19 101 ASN A O 1
ATOM 776 N N . PRO A 1 102 ? 2.357 -10.024 7.274 1.00 90.44 102 PRO A N 1
ATOM 777 C CA .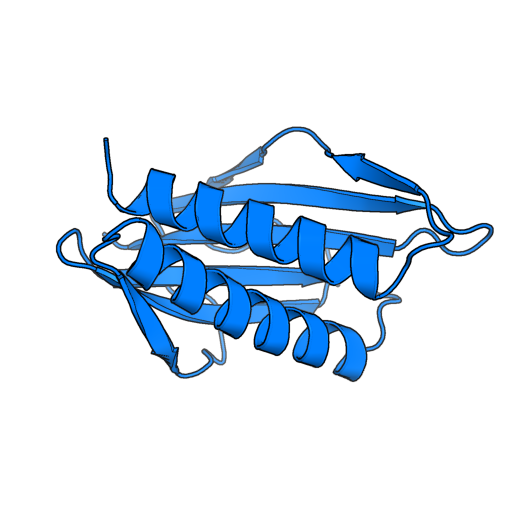 PRO A 1 102 ? 2.122 -10.325 5.868 1.00 90.44 102 PRO A CA 1
ATOM 778 C C . PRO A 1 102 ? 1.066 -11.425 5.750 1.00 90.44 102 PRO A C 1
ATOM 780 O O . PRO A 1 102 ? 1.046 -12.359 6.555 1.00 90.44 102 PRO A O 1
ATOM 783 N N . LEU A 1 103 ? 0.214 -11.333 4.737 1.00 88.00 103 LEU A N 1
ATOM 784 C CA . LEU A 1 103 ? -0.808 -12.338 4.465 1.00 88.00 103 LEU A CA 1
ATOM 785 C C . LEU A 1 103 ? -0.406 -13.144 3.228 1.00 88.00 103 LEU A C 1
ATOM 787 O O . LEU A 1 103 ? 0.038 -12.582 2.227 1.00 88.00 103 LEU A O 1
ATOM 791 N N . ALA A 1 104 ? -0.558 -14.468 3.301 1.00 85.31 104 ALA A N 1
ATOM 792 C CA . ALA A 1 104 ? -0.237 -15.365 2.189 1.00 85.31 104 ALA A CA 1
ATOM 793 C C . ALA A 1 104 ? -1.225 -15.225 1.019 1.00 85.31 104 ALA A C 1
ATOM 795 O O . ALA A 1 104 ? -0.871 -15.462 -0.134 1.00 85.31 104 ALA A O 1
ATOM 796 N N . SER A 1 105 ? -2.462 -14.833 1.322 1.00 82.56 105 SER A N 1
ATOM 797 C CA . SER A 1 105 ? -3.540 -14.642 0.360 1.00 82.56 105 SER A CA 1
ATOM 798 C C . SER A 1 105 ? -4.447 -13.498 0.794 1.00 82.56 105 SER A C 1
ATOM 800 O O . SER A 1 105 ? -4.455 -13.091 1.958 1.00 82.56 105 SER A O 1
ATOM 802 N N . ALA A 1 106 ? -5.237 -13.006 -0.153 1.00 75.50 106 ALA A N 1
ATOM 803 C CA . ALA A 1 106 ? -6.212 -11.962 0.087 1.00 75.50 106 ALA A CA 1
ATOM 804 C C . ALA A 1 106 ? -7.317 -12.456 1.050 1.00 75.50 106 ALA A C 1
ATOM 806 O O . ALA A 1 106 ? -7.904 -13.512 0.797 1.00 75.50 106 ALA A O 1
ATOM 807 N N . PRO A 1 107 ? -7.617 -11.734 2.143 1.00 77.38 107 PRO A N 1
ATOM 808 C CA . PRO A 1 107 ? -8.802 -11.991 2.957 1.00 77.38 107 PRO A CA 1
ATOM 809 C C . PRO A 1 107 ? -10.091 -11.789 2.158 1.00 77.38 107 PRO A C 1
ATOM 811 O O . PRO A 1 107 ? -10.122 -11.013 1.203 1.00 77.38 107 PRO A O 1
ATOM 814 N N . ASN A 1 108 ? -11.183 -12.416 2.596 1.00 74.19 108 ASN A N 1
ATOM 815 C CA . ASN A 1 108 ? -12.506 -12.102 2.061 1.00 74.19 108 ASN A CA 1
ATOM 816 C C . ASN A 1 108 ? -12.850 -10.639 2.383 1.00 74.19 108 ASN A C 1
ATOM 818 O O . ASN A 1 108 ? -12.991 -10.270 3.548 1.00 74.19 108 ASN A O 1
ATOM 822 N N . ALA A 1 109 ? -12.980 -9.815 1.344 1.00 74.44 109 ALA A N 1
ATOM 823 C CA . ALA A 1 109 ? -13.415 -8.424 1.429 1.00 74.44 109 ALA A CA 1
ATOM 824 C C . ALA A 1 109 ? -14.675 -8.227 0.593 1.00 74.44 109 ALA A C 1
ATOM 826 O O . ALA A 1 109 ? -14.771 -8.740 -0.522 1.00 74.44 109 ALA A O 1
ATOM 827 N N . ARG A 1 110 ? -15.611 -7.419 1.099 1.00 70.88 110 ARG A N 1
ATOM 828 C CA . ARG A 1 110 ? -16.782 -6.994 0.312 1.00 70.88 110 ARG A CA 1
ATOM 829 C C . ARG A 1 110 ? -16.382 -6.038 -0.798 1.00 70.88 110 ARG A C 1
ATOM 831 O O . ARG A 1 110 ? -16.930 -6.090 -1.892 1.00 70.88 110 ARG A O 1
ATOM 838 N N . MET A 1 111 ? -15.425 -5.165 -0.506 1.00 74.31 111 MET A N 1
ATOM 839 C CA . MET A 1 111 ? -14.985 -4.128 -1.422 1.00 74.31 111 MET A CA 1
ATOM 840 C C . MET A 1 111 ? -13.493 -3.883 -1.258 1.00 74.31 111 MET A C 1
ATOM 842 O O . MET A 1 111 ? -12.987 -3.791 -0.136 1.00 74.31 111 MET A O 1
ATOM 846 N N . THR A 1 112 ? -12.832 -3.699 -2.396 1.00 79.12 112 THR A N 1
ATOM 847 C CA . THR A 1 112 ? -11.451 -3.236 -2.474 1.00 79.12 112 THR A CA 1
ATOM 848 C C . THR A 1 112 ? -11.383 -1.982 -3.340 1.00 79.12 112 THR A C 1
ATOM 850 O O . THR A 1 112 ? -12.007 -1.906 -4.404 1.00 79.12 112 THR A O 1
ATOM 853 N N . ILE A 1 113 ? -10.630 -0.980 -2.887 1.00 82.19 113 ILE A N 1
ATOM 854 C CA . ILE A 1 113 ? -10.366 0.246 -3.649 1.00 82.19 113 ILE A CA 1
ATOM 855 C C . ILE A 1 113 ? -8.933 0.192 -4.162 1.00 82.19 113 ILE A C 1
ATOM 857 O O . ILE A 1 113 ? -8.011 0.235 -3.354 1.00 82.19 113 ILE A O 1
ATOM 861 N N . TRP A 1 114 ? -8.764 0.133 -5.481 1.00 82.69 114 TRP A N 1
ATOM 862 C CA . TRP A 1 114 ? -7.477 0.164 -6.172 1.00 82.69 114 TRP A CA 1
ATOM 863 C C . TRP A 1 114 ? -7.116 1.585 -6.593 1.00 82.69 114 TRP A C 1
ATOM 865 O O . TRP A 1 114 ? -7.914 2.270 -7.233 1.00 82.69 114 TRP A O 1
ATOM 875 N N . LEU A 1 115 ? -5.901 2.004 -6.268 1.00 84.12 115 LEU A N 1
ATOM 876 C CA . LEU A 1 115 ? -5.284 3.265 -6.650 1.00 84.12 115 LEU A CA 1
ATOM 877 C C . LEU A 1 115 ? -4.054 2.953 -7.515 1.00 84.12 115 LEU A C 1
ATOM 879 O O . LEU A 1 115 ? -3.000 2.614 -6.972 1.00 84.12 115 LEU A O 1
ATOM 883 N N . PRO A 1 116 ? -4.208 2.982 -8.849 1.00 82.44 116 PRO A N 1
ATOM 884 C CA . PRO A 1 116 ? -3.124 2.672 -9.769 1.00 82.44 116 PRO A CA 1
ATOM 885 C C . PRO A 1 116 ? -2.106 3.814 -9.849 1.00 82.44 116 PRO A C 1
ATOM 887 O O . PRO A 1 116 ? -2.476 4.973 -10.055 1.00 82.44 116 PRO A O 1
ATOM 890 N N . ILE A 1 117 ? -0.823 3.473 -9.749 1.00 84.00 117 ILE A N 1
ATOM 891 C CA . ILE A 1 117 ? 0.314 4.360 -10.005 1.00 84.00 117 ILE A CA 1
ATOM 892 C C . ILE A 1 117 ? 1.156 3.730 -11.114 1.00 84.00 117 ILE A C 1
ATOM 894 O O . ILE A 1 117 ? 1.694 2.630 -10.979 1.00 84.00 117 ILE A O 1
ATOM 898 N N . VAL A 1 118 ? 1.274 4.435 -12.232 1.00 82.00 118 VAL A N 1
ATOM 899 C CA . VAL A 1 118 ? 2.058 3.998 -13.387 1.00 82.00 118 VAL A CA 1
ATOM 900 C C . VAL A 1 118 ? 3.387 4.738 -13.387 1.00 82.00 118 VAL A C 1
ATOM 902 O O . VAL A 1 118 ? 3.422 5.961 -13.298 1.00 82.00 118 VAL A O 1
ATOM 905 N N . ILE A 1 119 ? 4.478 3.994 -13.513 1.00 78.94 119 ILE A N 1
ATOM 906 C CA . ILE A 1 119 ? 5.822 4.521 -13.729 1.00 78.94 119 ILE A CA 1
ATOM 907 C C . ILE A 1 119 ? 6.172 4.267 -15.188 1.00 78.94 119 ILE A C 1
ATOM 909 O O . ILE A 1 119 ? 6.302 3.113 -15.604 1.00 78.94 119 ILE A O 1
ATOM 913 N N . ARG A 1 120 ? 6.307 5.340 -15.972 1.00 74.56 120 ARG A N 1
ATOM 914 C CA . ARG A 1 120 ? 6.710 5.219 -17.375 1.00 74.56 120 ARG A CA 1
ATOM 915 C C . ARG A 1 120 ? 8.221 5.274 -17.499 1.00 74.56 120 ARG A C 1
ATOM 917 O O . ARG A 1 120 ? 8.826 6.297 -17.176 1.00 74.56 120 ARG A O 1
ATOM 924 N N . ARG A 1 121 ? 8.806 4.192 -18.004 1.00 69.25 121 ARG A N 1
ATOM 925 C CA . ARG A 1 121 ? 10.234 4.077 -18.306 1.00 69.25 121 ARG A CA 1
ATOM 926 C C . ARG A 1 121 ? 10.347 3.436 -19.674 1.00 69.25 121 ARG A C 1
ATOM 928 O O . ARG A 1 121 ? 9.991 2.279 -19.820 1.00 69.25 121 ARG A O 1
ATOM 935 N N . GLU A 1 122 ? 10.851 4.128 -20.687 1.00 61.41 1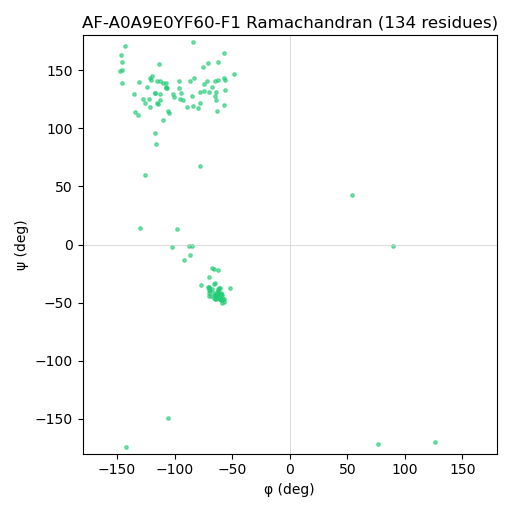22 GLU A N 1
ATOM 936 C CA . GLU A 1 122 ? 11.042 3.478 -21.989 1.00 61.41 122 GLU A CA 1
ATOM 937 C C . GLU A 1 122 ? 12.195 2.456 -21.913 1.00 61.41 122 GLU A C 1
ATOM 939 O O . GLU A 1 122 ? 13.268 2.799 -21.406 1.00 61.41 122 GLU A O 1
ATOM 944 N N . PRO A 1 123 ? 12.027 1.198 -22.386 1.00 61.84 123 PRO A N 1
ATOM 945 C CA . PRO A 1 123 ? 10.842 0.565 -22.997 1.00 61.84 123 PRO A CA 1
ATOM 946 C C . PRO A 1 123 ? 9.987 -0.306 -22.034 1.00 61.84 123 PRO A C 1
ATOM 948 O O . PRO A 1 123 ? 9.169 -1.105 -22.490 1.00 61.84 123 PRO A O 1
ATOM 951 N N . ASN A 1 124 ? 10.197 -0.217 -20.720 1.00 63.38 124 ASN A N 1
ATOM 952 C CA . ASN A 1 124 ? 9.544 -1.023 -19.684 1.00 63.38 124 ASN A CA 1
ATOM 953 C C . ASN A 1 124 ? 8.677 -0.178 -18.736 1.00 63.38 124 ASN A C 1
ATOM 955 O O . ASN A 1 124 ? 9.123 0.190 -17.649 1.00 63.38 124 ASN A O 1
ATOM 959 N N . ASP A 1 125 ? 7.418 0.054 -19.104 1.00 66.38 125 ASP A N 1
ATOM 960 C CA . ASP A 1 125 ? 6.444 0.627 -18.174 1.00 66.38 125 ASP A CA 1
ATOM 961 C C . ASP A 1 125 ? 6.190 -0.336 -17.000 1.00 66.38 125 ASP A C 1
ATOM 963 O O . ASP A 1 125 ? 5.957 -1.539 -17.177 1.00 66.38 125 ASP A O 1
ATOM 967 N N . MET A 1 126 ? 6.242 0.202 -15.783 1.00 73.19 126 MET A N 1
ATOM 968 C CA . MET A 1 126 ? 5.990 -0.521 -14.538 1.00 73.19 126 MET A CA 1
ATOM 969 C C . MET A 1 126 ? 4.700 0.014 -13.925 1.00 73.19 126 MET A C 1
ATOM 971 O O . MET A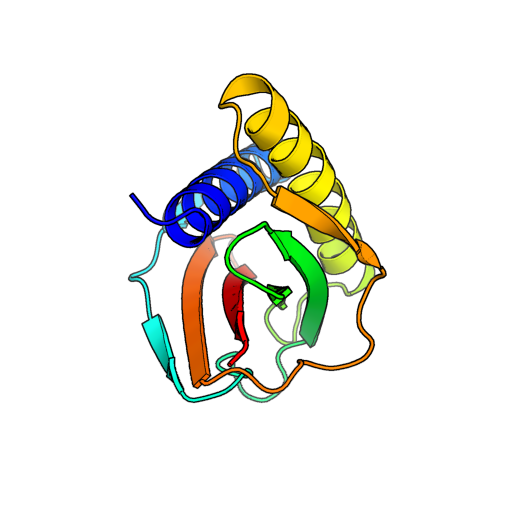 1 126 ? 4.514 1.219 -13.779 1.00 73.19 126 MET A O 1
ATOM 975 N N . THR A 1 127 ? 3.783 -0.878 -13.569 1.00 74.94 127 THR A N 1
ATOM 976 C CA . THR A 1 127 ? 2.508 -0.500 -12.949 1.00 74.94 127 THR A CA 1
ATOM 977 C C . THR A 1 127 ? 2.476 -1.040 -11.533 1.00 74.94 127 THR A C 1
ATOM 979 O O . THR A 1 127 ? 2.614 -2.248 -11.333 1.00 74.94 127 THR A O 1
ATOM 982 N N . PHE A 1 128 ? 2.319 -0.133 -10.571 1.00 77.44 128 PHE A N 1
ATOM 983 C CA . PHE A 1 128 ? 2.107 -0.432 -9.165 1.00 77.44 128 PHE A CA 1
ATOM 984 C C . PHE A 1 128 ? 0.671 -0.058 -8.822 1.00 77.44 128 PHE A C 1
ATOM 986 O O . PHE A 1 128 ? 0.341 1.121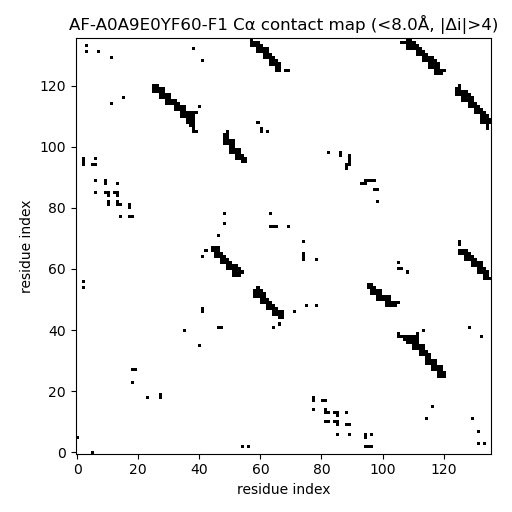 -8.708 1.00 77.44 128 PHE A O 1
ATOM 993 N N . ASP A 1 129 ? -0.182 -1.055 -8.628 1.00 75.06 129 ASP A N 1
ATOM 994 C CA . ASP A 1 129 ? -1.532 -0.807 -8.142 1.00 75.06 129 ASP A CA 1
ATOM 995 C C . ASP A 1 129 ? -1.574 -1.124 -6.656 1.00 75.06 129 ASP A C 1
ATOM 997 O O . ASP A 1 129 ? -1.178 -2.204 -6.217 1.00 75.06 129 ASP A O 1
ATOM 1001 N N . MET A 1 130 ? -2.050 -0.178 -5.859 1.00 75.19 130 MET A N 1
ATOM 1002 C CA . MET A 1 130 ? -2.244 -0.402 -4.436 1.00 75.19 130 MET A CA 1
ATOM 1003 C C . MET A 1 130 ? -3.728 -0.507 -4.145 1.00 75.19 130 MET A C 1
ATOM 1005 O O . MET A 1 130 ? -4.515 0.308 -4.613 1.00 75.19 130 MET A O 1
ATOM 1009 N N . ALA A 1 131 ? -4.113 -1.492 -3.352 1.00 74.94 131 ALA A N 1
ATOM 1010 C CA . ALA A 1 131 ? -5.480 -1.711 -2.938 1.00 74.94 131 ALA A CA 1
ATOM 1011 C C . ALA A 1 131 ? -5.625 -1.635 -1.421 1.00 74.94 131 ALA A C 1
ATOM 1013 O O . ALA A 1 131 ? -4.758 -2.095 -0.684 1.00 74.94 131 ALA A O 1
ATOM 1014 N N . LEU A 1 132 ? -6.758 -1.118 -0.953 1.00 71.62 132 LEU A N 1
ATOM 1015 C CA . LEU A 1 132 ? -7.215 -1.307 0.423 1.00 71.62 132 LEU A CA 1
ATOM 1016 C C . LEU A 1 132 ? -8.516 -2.106 0.396 1.00 71.62 132 LEU A C 1
ATOM 1018 O O . LEU A 1 132 ? -9.486 -1.679 -0.236 1.00 71.62 132 LEU A O 1
ATOM 1022 N N . GLY A 1 133 ? -8.522 -3.255 1.066 1.00 68.81 133 GLY A N 1
ATOM 1023 C CA . GLY A 1 133 ? -9.698 -4.096 1.244 1.00 68.81 133 GLY A CA 1
ATOM 1024 C C . GLY A 1 133 ? -10.212 -4.034 2.676 1.00 68.81 133 GLY A C 1
ATOM 1025 O O . GLY A 1 133 ? -9.428 -4.022 3.627 1.00 68.81 133 GLY A O 1
ATOM 1026 N N . LEU A 1 134 ? -11.537 -3.986 2.820 1.00 63.75 134 LEU A N 1
ATOM 1027 C CA . LEU A 1 134 ? -12.229 -3.883 4.107 1.00 63.75 134 LEU A CA 1
ATOM 1028 C C . LEU A 1 134 ? -13.097 -5.116 4.344 1.00 63.75 134 LEU A C 1
ATOM 1030 O O . LEU A 1 134 ? -13.866 -5.515 3.463 1.00 63.75 134 LEU A O 1
ATOM 1034 N N . GLY A 1 135 ? -12.970 -5.719 5.526 1.00 56.12 135 GLY A N 1
ATOM 1035 C CA . GLY A 1 135 ? -13.721 -6.907 5.911 1.00 56.12 135 GLY A CA 1
ATOM 1036 C C . GLY A 1 135 ? -15.014 -6.575 6.653 1.00 56.12 135 GLY A C 1
ATOM 1037 O O . GLY A 1 135 ? -14.975 -5.924 7.694 1.00 56.12 135 GLY A O 1
ATOM 1038 N N . ILE A 1 136 ? -16.134 -7.088 6.134 1.00 47.59 136 ILE A N 1
ATOM 1039 C CA . ILE A 1 136 ? -17.303 -7.587 6.888 1.00 47.59 136 ILE A CA 1
ATOM 1040 C C . ILE A 1 136 ? -17.860 -8.786 6.112 1.00 47.59 136 ILE A C 1
ATOM 1042 O O . ILE A 1 136 ? -17.675 -8.815 4.879 1.00 47.59 136 ILE A O 1
#

Foldseek 3Di:
DDLLVLLVVLLVVLLVVLCCVVPVPWDKDWDDKDKDFWFDDDDVQWDKWKWWKDFPVGTKIKIKTKPNPDDPVVSVVSVVSSLVSSVVSCVVVVRRMHIDDIDPDTDTARMKMKIWMWTDDPPDIMIIIMIMGDHD

Nearest PDB structures (foldseek):
  6v8s-assembly10_J  TM=2.486E-01  e=1.300E-01  Arachis hypogaea
  6v8s-assembly11_K  TM=2.486E-01  e=2.111E-01  Arachis hypogaea
  6v8h-assembly1_A  TM=2.430E-01  e=2.690E-01  Arachis hypogaea
  1c8o-assembly1_A  TM=1.572E-01  e=5.565E-01  Cowpox virus

Secondary structure (DSSP, 8-state):
--HHHHHHHHHHHHHHHHHHHH-TTSEEEE---EEEESS--SPTT-EEEEEEEEETTEEEEEEEEE-TTS-HHHHHHHHHHHHHHHHHHHHHHT-SEEEEEEESS----SEEEEEEEEEE-TT--EEEEEEEEE--

Mean predicted aligned error: 5.48 Å

Solvent-accessible surface area (backbone atoms only — not comparable to full-atom values): 7358 Å² total; per-residue (Å²): 129,63,65,66,60,53,51,47,52,35,41,50,51,24,39,51,52,48,47,45,71,73,39,72,89,44,54,76,41,80,52,74,73,44,80,38,71,34,63,74,84,68,61,93,72,36,50,73,46,34,31,33,30,44,37,89,91,41,50,34,32,41,35,44,28,32,44,70,86,52,58,67,66,57,55,51,50,51,50,54,52,19,50,57,44,20,53,50,45,23,64,75,70,67,46,71,57,47,78,59,60,78,38,98,60,74,63,81,18,61,41,20,46,32,45,35,37,36,36,53,38,95,95,60,70,45,44,42,34,35,31,44,28,42,44,116

pLDDT: mean 82.61, std 10.31, range [47.59, 95.25]

Sequence (136 aa):
MSVWNQVLQAAHSALIDELNERFPADKLELGLPKRVEGAVGAESGARVLFREVKSNEGAGFLALSGNAKQNPHELADVLVKAVVRTEKEFKIRKIDASFGNPLASAPNARMTIWLPIVIRREPNDMTFDMALGLGI